Protein AF-A0A2U3QQU5-F1 (afdb_monomer)

Secondary structure (DSSP, 8-state):
----HHHHHHHHHHSHHHHHHHHHHHHHHHHHHHHHHHHHHHHHHHHHHHHHHHHHHHHHHHHHHHHH-

Solvent-accessible surface area (backbone atoms only — not comparable to full-atom values): 3874 Å² total; per-residue (Å²): 135,87,81,53,70,66,59,56,51,48,51,43,51,77,30,79,59,31,54,51,51,52,52,50,50,51,50,52,52,53,49,52,52,51,53,51,49,52,55,48,52,53,51,51,53,51,49,52,54,49,50,56,54,49,52,53,54,51,52,52,53,49,54,53,52,64,72,75,108

Radius of gyration: 28.61 Å; Cα contacts (8 Å, |Δi|>4): 6; chains: 1; bounding box: 53×16×82 Å

pLDDT: mean 80.99, std 11.9, range [50.69, 96.88]

Sequence (69 aa):
MHLNAQDFLHEFYTGQHGFKIQQLWEFLINSALLEGLIVFTIGVIISIVFFTAQGKKTIIKAKIRDAVL

Foldseek 3Di:
DPPDVVVVVVCCCPDPNVVVVVVVVVVVVVVVVVVVVVVVVVVVVVVVVVVVVVVVVVVVVVVVVVVVD

Organism: Orientia tsutsugamushi (NCBI:txid784)

Structure (mmCIF, N/CA/C/O backbone):
data_AF-A0A2U3QQU5-F1
#
_entry.id   AF-A0A2U3QQU5-F1
#
loop_
_atom_site.group_PDB
_atom_site.id
_atom_site.type_symbol
_atom_site.label_atom_id
_atom_site.label_alt_id
_atom_site.label_comp_id
_atom_site.label_asym_id
_atom_site.label_entity_id
_atom_site.label_seq_id
_atom_site.pdbx_PDB_ins_code
_atom_site.Cartn_x
_atom_site.Cartn_y
_atom_site.Cartn_z
_atom_site.occupancy
_atom_site.B_iso_or_equiv
_atom_site.auth_seq_id
_atom_site.auth_comp_id
_atom_site.auth_asym_id
_atom_site.auth_atom_id
_atom_site.pdbx_PDB_model_num
ATOM 1 N N . MET A 1 1 ? -32.075 7.391 38.700 1.00 50.69 1 MET A N 1
ATOM 2 C CA . MET A 1 1 ? -30.652 7.622 38.377 1.00 50.69 1 MET A CA 1
ATOM 3 C C . MET A 1 1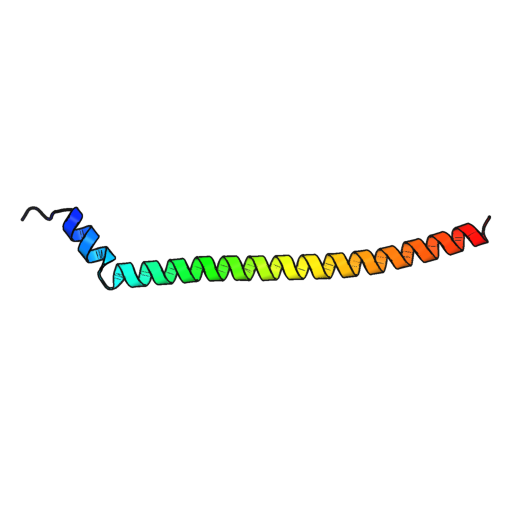 ? -30.591 8.238 36.990 1.00 50.69 1 MET A C 1
ATOM 5 O O . MET A 1 1 ? -31.031 7.595 36.048 1.00 50.69 1 MET A O 1
ATOM 9 N N . HIS A 1 2 ? -30.163 9.495 36.875 1.00 53.28 2 HIS A N 1
ATOM 10 C CA . HIS A 1 2 ? -29.950 10.149 35.582 1.00 53.28 2 HIS A CA 1
ATOM 11 C C . HIS A 1 2 ? -28.511 9.823 35.172 1.00 53.28 2 HIS A C 1
ATOM 13 O O . HIS A 1 2 ? -27.576 10.420 35.694 1.00 53.28 2 HIS A O 1
ATOM 19 N N . LEU A 1 3 ? -28.329 8.771 34.371 1.00 60.88 3 LEU A N 1
ATOM 20 C CA . LEU A 1 3 ? -27.010 8.373 33.882 1.00 60.88 3 LEU A CA 1
ATOM 21 C C . LEU A 1 3 ? -26.539 9.454 32.909 1.00 60.88 3 LEU A C 1
ATOM 23 O O . LEU A 1 3 ? -27.058 9.581 31.802 1.00 60.88 3 LEU A O 1
ATOM 27 N N . ASN A 1 4 ? -25.614 10.283 33.380 1.00 74.75 4 ASN A N 1
ATOM 28 C CA . ASN A 1 4 ? -24.994 11.339 32.605 1.00 74.75 4 ASN A CA 1
ATOM 29 C C . ASN A 1 4 ? -24.256 10.705 31.418 1.00 74.75 4 ASN A C 1
ATOM 31 O O . ASN A 1 4 ? -23.338 9.906 31.597 1.00 74.75 4 ASN A O 1
ATOM 35 N N . ALA A 1 5 ? -24.661 11.047 30.195 1.00 75.38 5 ALA A N 1
ATOM 36 C CA . ALA A 1 5 ? -24.058 10.503 28.979 1.00 75.38 5 ALA A CA 1
ATOM 37 C C . ALA A 1 5 ? -22.552 10.813 28.884 1.00 75.38 5 ALA A C 1
ATOM 39 O O . ALA A 1 5 ? -21.806 10.065 28.258 1.00 75.38 5 ALA A O 1
ATOM 40 N N . GLN A 1 6 ? -22.096 11.888 29.535 1.00 75.12 6 GLN A N 1
ATOM 41 C CA . GLN A 1 6 ? -20.678 12.236 29.600 1.00 75.12 6 GLN A CA 1
ATOM 42 C C . GLN A 1 6 ? -19.873 11.273 30.479 1.00 75.12 6 GLN A C 1
ATOM 44 O O . GLN A 1 6 ? -18.763 10.916 30.094 1.00 75.12 6 GLN A O 1
ATOM 49 N N . ASP A 1 7 ? -20.433 10.798 31.595 1.00 76.75 7 ASP A N 1
ATOM 50 C CA . ASP A 1 7 ? -19.752 9.828 32.462 1.00 76.75 7 ASP A CA 1
ATOM 51 C C . ASP A 1 7 ? -19.642 8.459 31.784 1.00 76.75 7 ASP A C 1
ATOM 53 O O . ASP A 1 7 ? -18.591 7.826 31.841 1.00 76.75 7 ASP A O 1
ATOM 57 N N . PHE A 1 8 ? -20.674 8.047 31.036 1.00 75.56 8 PHE A N 1
ATOM 58 C CA . PHE A 1 8 ? -20.620 6.819 30.237 1.00 75.56 8 PHE A CA 1
ATOM 59 C C . PHE A 1 8 ? -19.540 6.887 29.152 1.00 75.56 8 PHE A C 1
ATOM 61 O O . PHE A 1 8 ? -18.783 5.938 28.966 1.00 75.56 8 PHE A O 1
ATOM 68 N N . LEU A 1 9 ? -19.444 8.012 28.434 1.00 74.00 9 LEU A N 1
ATOM 69 C CA . LEU A 1 9 ? -18.400 8.199 27.428 1.00 74.00 9 LEU A CA 1
ATOM 70 C C . LEU A 1 9 ? -17.014 8.240 28.067 1.00 74.00 9 LEU A C 1
ATOM 72 O O . LEU A 1 9 ? -16.090 7.627 27.535 1.00 74.00 9 LEU A O 1
ATOM 76 N N . HIS A 1 10 ? -16.864 8.921 29.203 1.00 76.62 10 HIS A N 1
ATOM 77 C CA . HIS A 1 10 ? -15.583 8.980 29.887 1.00 76.62 10 HIS A CA 1
ATOM 78 C C . HIS A 1 10 ? -15.115 7.579 30.280 1.00 76.62 10 HIS A C 1
ATOM 80 O O . HIS A 1 10 ? -14.023 7.192 29.872 1.00 76.62 10 HIS A O 1
ATOM 86 N N . GLU A 1 11 ? -15.963 6.801 30.955 1.00 71.38 11 GLU A N 1
ATOM 87 C CA . GLU A 1 11 ? -15.662 5.436 31.401 1.00 71.38 11 GLU A CA 1
ATOM 88 C C . GLU A 1 11 ? -15.476 4.453 30.231 1.00 71.38 11 GLU A C 1
ATOM 90 O O . GLU A 1 11 ? -14.645 3.547 30.294 1.00 71.38 11 GLU A O 1
ATOM 95 N N . PHE A 1 12 ? -16.174 4.660 29.112 1.00 72.25 12 PHE A N 1
ATOM 96 C CA . PHE A 1 12 ? -15.987 3.864 27.899 1.00 72.25 12 PHE A CA 1
ATOM 97 C C . PHE A 1 12 ? -14.611 4.094 27.250 1.00 72.25 12 PHE A C 1
ATOM 99 O O . PHE A 1 12 ? -13.974 3.135 26.801 1.00 72.25 12 PHE A O 1
ATOM 106 N N . TYR A 1 13 ? -14.137 5.345 27.222 1.00 65.75 13 TYR A N 1
ATOM 107 C CA . TYR A 1 13 ? -12.846 5.718 26.635 1.00 65.75 13 TYR A CA 1
ATOM 108 C C . TYR A 1 13 ? -11.647 5.436 27.552 1.00 65.75 13 TYR A C 1
ATOM 110 O O . TYR A 1 13 ? -10.601 5.027 27.049 1.00 65.75 13 TYR A O 1
ATOM 118 N N . THR A 1 14 ? -11.768 5.626 28.871 1.00 68.94 14 THR A N 1
ATOM 119 C CA . THR A 1 14 ? -10.709 5.261 29.838 1.00 68.94 14 THR A CA 1
ATOM 120 C C . THR A 1 14 ? -10.733 3.784 30.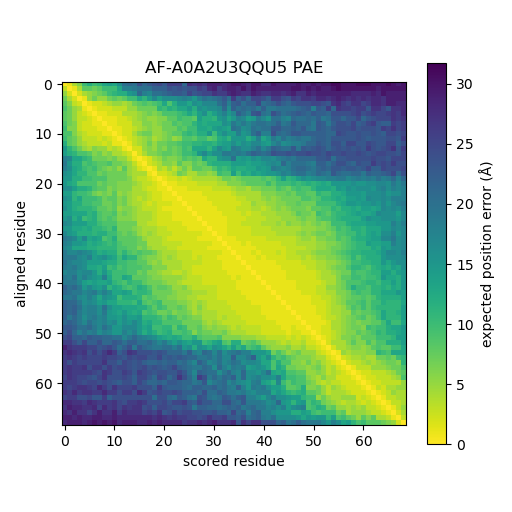222 1.00 68.94 14 THR A C 1
ATOM 122 O O . THR A 1 14 ? -9.739 3.262 30.727 1.00 68.94 14 THR A O 1
ATOM 125 N N . GLY A 1 15 ? -11.842 3.094 29.965 1.00 72.62 15 GLY A N 1
ATOM 126 C CA . GLY A 1 15 ? -11.983 1.665 30.179 1.00 72.62 15 GLY A CA 1
ATOM 127 C C . GLY A 1 15 ? -11.282 0.807 29.123 1.00 72.62 15 GLY A C 1
ATOM 128 O O . GLY A 1 15 ? -10.780 1.256 28.091 1.00 72.62 15 GLY A O 1
ATOM 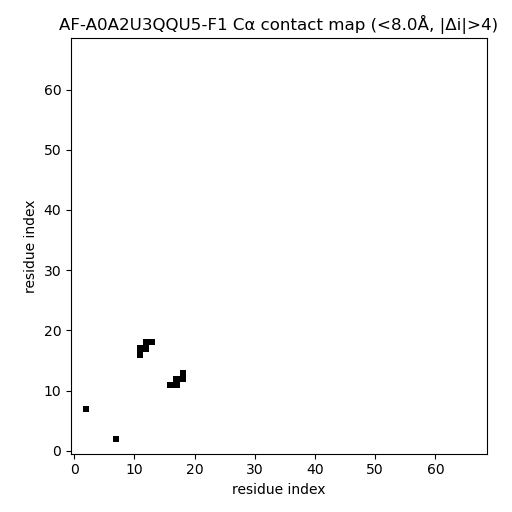129 N N . GLN A 1 16 ? -11.315 -0.501 29.362 1.00 66.81 16 GLN A N 1
ATOM 130 C CA . GLN A 1 16 ? -10.667 -1.524 28.533 1.00 66.81 16 GLN A CA 1
ATOM 131 C C . GLN A 1 16 ? -11.157 -1.539 27.066 1.00 66.81 16 GLN A C 1
ATOM 133 O O . GLN A 1 16 ? -10.486 -2.091 26.192 1.00 66.81 16 GLN A O 1
ATOM 138 N N . HIS A 1 17 ? -12.324 -0.946 26.791 1.00 72.81 17 HIS A N 1
ATOM 139 C CA . HIS A 1 17 ? 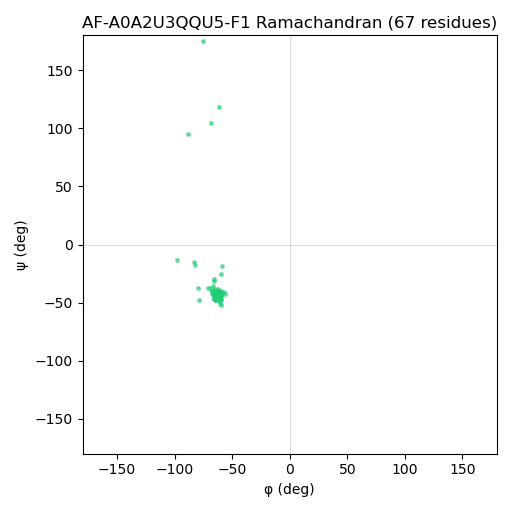-12.917 -0.835 25.458 1.00 72.81 17 HIS A CA 1
ATOM 140 C C . HIS A 1 17 ? -12.282 0.281 24.623 1.00 72.81 17 HIS A C 1
ATOM 142 O O . HIS A 1 17 ? -11.880 0.011 23.490 1.00 72.81 17 HIS A O 1
ATOM 148 N N . GLY A 1 18 ? -12.111 1.485 25.178 1.00 71.88 18 GLY A N 1
ATOM 149 C CA . GLY A 1 18 ? -11.413 2.587 24.511 1.00 71.88 18 GLY A CA 1
ATOM 150 C C . GLY A 1 18 ? -9.983 2.218 24.117 1.00 71.88 18 GLY A C 1
ATOM 151 O O . GLY A 1 18 ? -9.567 2.460 22.984 1.00 71.88 18 GLY A O 1
ATOM 152 N N . PHE A 1 19 ? -9.276 1.499 24.995 1.00 76.31 19 PHE A N 1
ATOM 153 C CA . PHE A 1 19 ? -7.934 0.984 24.713 1.00 76.31 19 PHE A CA 1
ATOM 154 C C . PHE A 1 19 ? -7.898 0.015 23.516 1.00 76.31 19 PHE A C 1
ATOM 156 O O . PHE A 1 19 ? -7.052 0.145 22.632 1.00 76.31 19 PHE A O 1
ATOM 163 N N . LYS A 1 20 ? -8.851 -0.926 23.430 1.00 79.50 20 LYS A N 1
ATOM 164 C CA . LYS A 1 20 ? -8.951 -1.864 22.295 1.00 79.50 20 LYS A CA 1
ATOM 165 C C . LYS A 1 20 ? -9.319 -1.1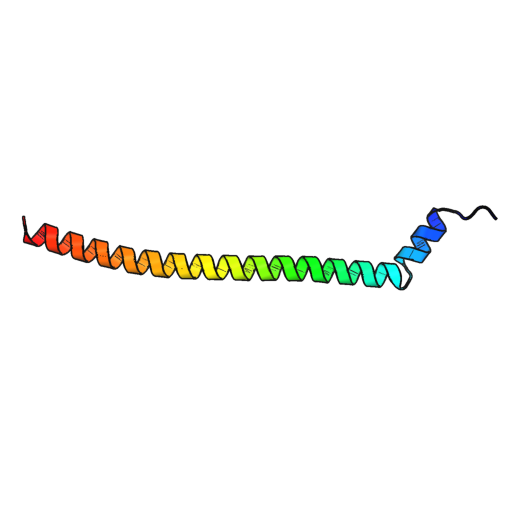64 20.985 1.00 79.50 20 LYS A C 1
ATOM 167 O O . LYS A 1 20 ? -8.831 -1.562 19.931 1.00 79.50 20 LYS A O 1
ATOM 172 N N . ILE A 1 21 ? -10.159 -0.128 21.041 1.00 84.19 21 ILE A N 1
ATOM 173 C CA . ILE A 1 21 ? -10.529 0.673 19.864 1.00 84.19 21 ILE A CA 1
ATOM 174 C C . ILE A 1 21 ? -9.315 1.446 19.345 1.00 84.19 21 ILE A C 1
ATOM 176 O O . ILE A 1 21 ? -9.089 1.471 18.136 1.00 84.19 21 ILE A O 1
ATOM 180 N N . GLN A 1 22 ? -8.509 2.025 20.237 1.00 82.44 22 GLN A N 1
ATOM 181 C CA . GLN A 1 22 ? -7.283 2.719 19.849 1.00 82.44 22 GLN A CA 1
ATOM 182 C C . GLN A 1 22 ? -6.271 1.760 19.209 1.00 82.44 22 GLN A C 1
ATOM 184 O O . GLN A 1 22 ? -5.749 2.054 18.138 1.00 82.44 22 GLN A O 1
ATOM 189 N N . GLN A 1 23 ? -6.069 0.575 19.792 1.00 85.56 23 GLN A N 1
ATOM 190 C CA . GLN A 1 23 ? -5.208 -0.456 19.201 1.00 85.56 23 GLN A CA 1
ATOM 191 C C . GLN A 1 23 ? -5.699 -0.925 17.827 1.00 85.56 23 GLN A C 1
ATOM 193 O O . GLN A 1 23 ? -4.892 -1.136 16.923 1.00 85.56 23 GLN A O 1
ATOM 198 N N . LEU A 1 24 ? -7.013 -1.081 17.646 1.00 89.69 24 LEU A N 1
ATOM 199 C CA . LEU A 1 24 ? -7.588 -1.449 16.353 1.00 89.69 24 LEU A CA 1
ATOM 200 C C . LEU A 1 24 ? -7.353 -0.354 15.303 1.00 89.69 24 LEU A C 1
ATOM 202 O O . LEU A 1 24 ? -7.011 -0.664 14.164 1.00 89.69 24 LEU A O 1
ATOM 206 N N . TRP A 1 25 ? -7.503 0.915 15.685 1.00 90.88 25 TRP A N 1
ATOM 207 C CA . TRP A 1 25 ? -7.215 2.053 14.813 1.00 90.88 25 TRP A CA 1
ATOM 208 C C . TRP A 1 25 ? -5.742 2.126 14.416 1.00 90.88 25 TRP A C 1
ATOM 210 O O . TRP A 1 25 ? -5.438 2.284 13.234 1.00 90.88 25 TRP A O 1
ATOM 220 N N . GLU A 1 26 ? -4.829 1.958 15.372 1.00 91.00 26 GLU A N 1
ATOM 221 C CA . GLU A 1 26 ? -3.392 1.898 15.094 1.00 91.00 26 GLU A CA 1
ATOM 222 C C . GLU A 1 26 ? -3.051 0.729 14.162 1.00 91.00 26 GLU A C 1
ATOM 224 O O . GLU A 1 26 ? -2.294 0.901 13.205 1.00 91.00 26 GLU A O 1
ATOM 229 N N . PHE A 1 27 ? -3.665 -0.437 14.379 1.00 92.50 27 PHE A N 1
ATOM 230 C CA . PHE A 1 27 ? -3.501 -1.597 13.507 1.00 92.50 27 PHE A CA 1
ATOM 231 C C . PHE A 1 27 ? -3.985 -1.318 12.078 1.00 92.50 27 PHE A C 1
ATOM 233 O O . PHE A 1 27 ? -3.260 -1.596 11.125 1.00 92.50 27 PHE A O 1
ATOM 240 N N . LEU A 1 28 ? -5.175 -0.730 11.922 1.00 93.50 28 LEU A N 1
ATOM 241 C CA . LEU A 1 28 ? -5.746 -0.371 10.620 1.00 93.50 28 LEU A CA 1
ATOM 242 C C . LEU A 1 28 ? -4.846 0.603 9.854 1.00 93.50 28 LEU A C 1
ATOM 244 O O . LEU A 1 28 ? -4.562 0.378 8.678 1.00 93.50 28 LEU A O 1
ATOM 248 N N . ILE A 1 29 ? -4.365 1.658 10.517 1.00 93.50 29 ILE A N 1
ATOM 249 C CA . ILE A 1 29 ? -3.491 2.662 9.895 1.00 93.50 29 ILE A CA 1
ATOM 250 C C . ILE A 1 29 ? -2.155 2.034 9.500 1.00 93.50 29 ILE A C 1
ATOM 252 O O . ILE A 1 29 ? -1.695 2.229 8.376 1.00 93.50 29 ILE A O 1
ATOM 256 N N . ASN A 1 30 ? -1.542 1.255 10.393 1.00 92.69 30 ASN A N 1
ATOM 257 C CA . ASN A 1 30 ? -0.262 0.615 10.112 1.00 92.69 30 ASN A CA 1
ATOM 258 C C . ASN A 1 30 ? -0.381 -0.416 8.976 1.00 92.69 30 ASN A C 1
ATOM 260 O O . ASN A 1 30 ? 0.493 -0.486 8.113 1.00 92.69 30 ASN A O 1
ATOM 264 N N . SER A 1 31 ? -1.488 -1.162 8.927 1.00 92.50 31 SER A N 1
ATOM 265 C CA . SER A 1 31 ? -1.780 -2.103 7.841 1.00 92.50 31 SER A CA 1
ATOM 266 C C . SER A 1 31 ? -1.966 -1.379 6.508 1.00 92.50 31 SER A C 1
ATOM 268 O O . SER A 1 31 ? -1.349 -1.761 5.518 1.00 92.50 31 SER A O 1
ATOM 270 N N . ALA A 1 32 ? -2.752 -0.300 6.479 1.00 94.00 32 ALA A N 1
ATOM 271 C CA . ALA A 1 32 ? -2.978 0.478 5.263 1.00 94.00 32 ALA A CA 1
ATOM 272 C C . ALA A 1 32 ? -1.689 1.144 4.747 1.00 94.00 32 ALA A C 1
ATOM 274 O O . ALA A 1 32 ? -1.424 1.139 3.544 1.00 94.00 32 ALA A O 1
ATOM 275 N N . LEU A 1 33 ? -0.859 1.685 5.647 1.00 94.69 33 LEU A N 1
ATOM 276 C CA . LEU A 1 33 ? 0.448 2.246 5.289 1.00 94.69 33 LEU A CA 1
ATOM 277 C C . LEU A 1 33 ? 1.386 1.175 4.724 1.00 94.69 33 LEU A C 1
ATOM 279 O O . LEU A 1 33 ? 2.064 1.423 3.725 1.00 94.69 33 LEU A O 1
ATOM 283 N N . LEU A 1 34 ? 1.408 -0.015 5.329 1.00 94.81 34 LEU A N 1
ATOM 284 C CA . LEU A 1 34 ? 2.229 -1.129 4.864 1.00 94.81 34 LEU A CA 1
ATOM 285 C C . LEU A 1 34 ? 1.775 -1.635 3.490 1.00 94.81 34 LEU A C 1
ATOM 287 O O . LEU A 1 34 ? 2.609 -1.816 2.603 1.00 94.81 34 LEU A O 1
ATOM 291 N N . GLU A 1 35 ? 0.470 -1.820 3.286 1.00 93.25 35 GLU A N 1
ATOM 292 C CA . GLU A 1 35 ? -0.091 -2.204 1.987 1.00 93.25 35 GLU A CA 1
ATOM 293 C C . GLU A 1 35 ? 0.234 -1.165 0.907 1.00 93.25 35 GLU A C 1
ATOM 295 O O . GLU A 1 35 ? 0.685 -1.526 -0.183 1.00 93.25 35 GLU A O 1
ATOM 300 N N . GLY A 1 36 ? 0.094 0.126 1.222 1.00 94.19 36 GLY A N 1
ATOM 301 C CA . GLY A 1 36 ? 0.464 1.212 0.316 1.00 94.19 36 GLY A CA 1
ATOM 302 C C . GLY A 1 36 ? 1.944 1.175 -0.069 1.00 94.19 36 GLY A C 1
ATOM 303 O O . GLY A 1 36 ? 2.281 1.318 -1.247 1.00 94.19 36 GLY A O 1
ATOM 304 N N . LEU A 1 37 ? 2.827 0.917 0.899 1.00 96.31 37 LEU A N 1
ATOM 305 C CA . LEU A 1 37 ? 4.263 0.793 0.658 1.00 96.31 37 LEU A CA 1
ATOM 306 C C . LEU A 1 37 ? 4.577 -0.407 -0.242 1.00 96.31 37 LEU A C 1
ATOM 308 O O . LEU A 1 37 ? 5.341 -0.263 -1.194 1.00 96.31 37 LEU A O 1
ATOM 312 N N . ILE A 1 38 ? 3.938 -1.558 -0.014 1.00 95.94 38 ILE A N 1
ATOM 313 C CA . ILE A 1 38 ? 4.112 -2.759 -0.845 1.00 95.94 38 ILE A CA 1
ATOM 314 C C . ILE A 1 38 ? 3.693 -2.487 -2.295 1.00 95.94 38 ILE A C 1
ATOM 316 O O . ILE A 1 38 ? 4.468 -2.750 -3.221 1.00 95.94 38 ILE A O 1
ATOM 320 N N . VAL A 1 39 ? 2.496 -1.932 -2.507 1.00 96.88 39 VAL A N 1
ATOM 321 C CA . VAL A 1 39 ? 1.986 -1.625 -3.855 1.00 96.88 39 VAL A CA 1
ATOM 322 C C . VAL A 1 39 ? 2.892 -0.613 -4.558 1.00 96.88 39 VAL A C 1
ATOM 324 O O . VAL A 1 39 ? 3.233 -0.796 -5.731 1.00 96.88 39 VAL A O 1
ATOM 327 N N . PHE A 1 40 ? 3.340 0.417 -3.839 1.00 96.25 40 PHE A N 1
ATOM 328 C CA . PHE A 1 40 ? 4.261 1.416 -4.369 1.00 96.25 40 PHE A CA 1
ATOM 329 C C . PHE A 1 40 ? 5.601 0.796 -4.782 1.00 96.25 40 PHE A C 1
ATOM 331 O O . PHE A 1 40 ? 6.058 1.006 -5.908 1.00 96.25 40 PHE A O 1
ATOM 338 N N . THR A 1 41 ? 6.212 -0.018 -3.918 1.00 96.69 41 THR A N 1
ATOM 339 C CA . THR A 1 41 ? 7.485 -0.687 -4.210 1.00 96.69 41 THR A CA 1
ATOM 340 C C . THR A 1 41 ? 7.380 -1.595 -5.434 1.00 96.69 41 THR A C 1
ATOM 342 O O . THR A 1 41 ? 8.249 -1.538 -6.307 1.00 96.69 41 THR A O 1
ATOM 345 N N . ILE A 1 42 ? 6.308 -2.385 -5.556 1.00 96.81 42 ILE A N 1
ATOM 346 C CA . ILE A 1 42 ? 6.078 -3.235 -6.735 1.00 96.81 42 ILE A CA 1
ATOM 347 C C . ILE A 1 42 ? 5.956 -2.375 -8.002 1.00 96.81 42 ILE A C 1
ATOM 349 O O . ILE A 1 42 ? 6.609 -2.665 -9.008 1.00 96.81 42 ILE A O 1
ATOM 353 N N . GLY A 1 43 ? 5.183 -1.286 -7.951 1.00 96.31 43 GLY A N 1
ATOM 354 C CA . GLY A 1 43 ? 5.023 -0.361 -9.077 1.00 96.31 43 GLY A CA 1
ATOM 355 C C . GLY A 1 43 ? 6.342 0.276 -9.527 1.00 96.31 43 GLY A C 1
ATOM 356 O O . GLY A 1 43 ? 6.613 0.366 -10.730 1.00 96.31 43 GLY A O 1
ATOM 357 N N . VAL A 1 44 ? 7.200 0.656 -8.578 1.00 96.75 44 VAL A N 1
ATOM 358 C CA . VAL A 1 44 ? 8.537 1.201 -8.862 1.00 96.75 44 VAL A CA 1
ATOM 359 C C . VAL A 1 44 ? 9.426 0.154 -9.533 1.00 96.75 44 VAL A C 1
ATOM 361 O O . VAL A 1 44 ? 10.030 0.449 -10.566 1.00 96.75 44 VAL A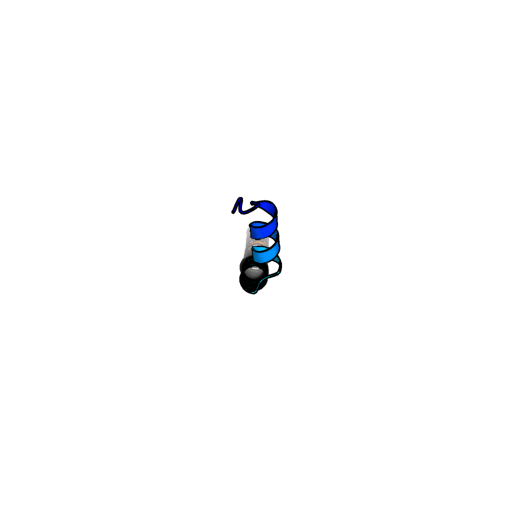 O 1
ATOM 364 N N . ILE A 1 45 ? 9.477 -1.076 -9.010 1.00 96.00 45 ILE A N 1
ATOM 365 C CA . ILE A 1 45 ? 10.284 -2.158 -9.599 1.00 96.00 45 ILE A CA 1
ATOM 366 C C . ILE A 1 45 ? 9.840 -2.431 -11.038 1.00 96.00 45 ILE A C 1
ATOM 368 O O . ILE A 1 45 ? 10.677 -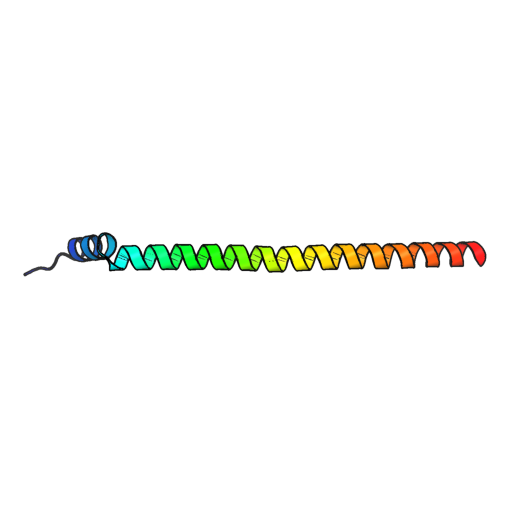2.468 -11.943 1.00 96.00 45 ILE A O 1
ATOM 372 N N . ILE A 1 46 ? 8.530 -2.561 -11.271 1.00 94.69 46 ILE A N 1
ATOM 373 C CA . ILE A 1 46 ? 7.978 -2.775 -12.616 1.00 94.69 46 ILE A CA 1
ATOM 374 C C . ILE A 1 46 ? 8.353 -1.614 -13.542 1.00 94.69 46 ILE A C 1
ATOM 376 O O . ILE A 1 46 ? 8.789 -1.854 -14.668 1.00 94.69 46 ILE A O 1
ATOM 380 N N . SER A 1 47 ? 8.255 -0.368 -13.074 1.00 93.56 47 SER A N 1
ATOM 381 C CA . SER A 1 47 ? 8.615 0.816 -13.865 1.00 93.56 47 SER A CA 1
ATOM 382 C C . SER A 1 47 ? 10.094 0.820 -14.262 1.00 93.56 47 SER A C 1
ATOM 384 O O . SER A 1 47 ? 10.419 1.085 -15.420 1.00 93.56 47 SER A O 1
ATOM 386 N N . ILE A 1 48 ? 10.995 0.461 -13.342 1.00 92.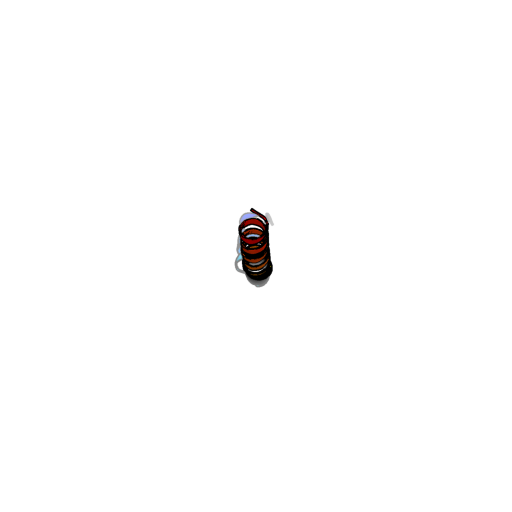75 48 ILE A N 1
ATOM 387 C CA . ILE A 1 48 ? 12.438 0.358 -13.615 1.00 92.75 48 ILE A CA 1
ATOM 388 C C . ILE A 1 48 ? 12.718 -0.752 -14.638 1.00 92.75 48 ILE A C 1
ATOM 390 O O . ILE A 1 48 ? 13.441 -0.541 -15.617 1.00 92.75 48 ILE A O 1
ATOM 394 N N . VAL A 1 49 ? 12.131 -1.937 -14.452 1.00 92.31 49 VAL A N 1
ATOM 395 C CA . VAL A 1 49 ? 12.292 -3.067 -15.383 1.00 92.31 49 VAL A CA 1
ATOM 396 C C . VAL A 1 49 ? 11.759 -2.705 -16.769 1.00 92.31 49 VAL A C 1
ATOM 398 O O . VAL A 1 49 ? 12.411 -2.955 -17.783 1.00 92.31 49 VAL A O 1
ATOM 401 N N . PHE A 1 50 ? 10.602 -2.053 -16.829 1.00 88.69 50 PHE A N 1
ATOM 402 C CA . PHE A 1 50 ? 10.011 -1.607 -18.080 1.00 88.69 50 PHE A CA 1
ATOM 403 C C . PHE A 1 50 ? 10.888 -0.571 -18.786 1.00 88.69 50 PHE A C 1
ATOM 405 O O . PHE A 1 50 ? 11.162 -0.709 -19.978 1.00 88.69 50 PHE A O 1
ATOM 412 N N . PHE A 1 51 ? 11.397 0.423 -18.057 1.00 86.00 51 PHE A N 1
ATOM 413 C CA . PHE A 1 51 ? 12.268 1.454 -18.615 1.00 86.00 51 PHE A CA 1
ATOM 414 C C . PHE A 1 51 ? 13.589 0.875 -19.137 1.00 86.00 51 PHE A C 1
ATOM 416 O O . PHE A 1 51 ? 14.019 1.201 -20.244 1.00 86.00 51 PHE A O 1
ATOM 423 N N . THR A 1 52 ? 14.207 -0.048 -18.397 1.00 83.50 52 THR A N 1
ATOM 424 C CA . THR A 1 52 ? 15.441 -0.721 -18.837 1.00 83.50 52 THR A CA 1
ATOM 425 C C . THR A 1 52 ? 15.212 -1.613 -20.062 1.00 83.50 52 THR A C 1
ATOM 427 O O . THR A 1 52 ? 16.034 -1.617 -20.983 1.00 83.50 52 THR A O 1
ATOM 430 N N . ALA A 1 53 ? 14.082 -2.322 -20.139 1.00 79.38 53 ALA A N 1
ATOM 431 C CA . ALA A 1 53 ? 13.717 -3.120 -21.309 1.00 79.38 53 ALA A CA 1
ATOM 432 C C . ALA A 1 53 ? 13.405 -2.250 -22.541 1.00 79.38 53 ALA A C 1
ATOM 434 O O . ALA A 1 53 ? 13.851 -2.559 -23.652 1.00 79.38 53 ALA A O 1
ATOM 435 N N . GLN A 1 54 ? 12.676 -1.146 -22.358 1.00 74.81 54 GLN A N 1
ATOM 436 C CA . GLN A 1 54 ? 12.372 -0.193 -23.426 1.00 74.81 54 GLN A CA 1
ATOM 437 C C . GLN A 1 54 ? 13.630 0.521 -23.930 1.00 74.81 54 GLN A C 1
ATOM 439 O O . GLN A 1 54 ? 13.841 0.586 -25.140 1.00 74.81 54 GLN A O 1
ATOM 444 N N . GLY A 1 55 ? 14.515 0.967 -23.033 1.00 70.12 55 GLY A N 1
ATOM 445 C CA . GLY A 1 55 ? 15.784 1.602 -23.399 1.00 70.12 55 GLY A CA 1
ATOM 446 C C . GLY A 1 55 ? 16.642 0.717 -24.308 1.00 70.12 55 GLY A C 1
ATOM 447 O O . GLY A 1 55 ? 17.149 1.180 -25.330 1.00 70.12 55 GLY A O 1
ATOM 448 N N . LYS A 1 56 ? 16.720 -0.590 -24.018 1.00 70.38 56 LYS A N 1
ATOM 449 C CA . LYS A 1 56 ? 17.429 -1.556 -24.876 1.00 70.38 56 LYS A CA 1
ATOM 450 C C . LYS A 1 56 ? 16.791 -1.695 -26.261 1.00 70.38 56 LYS A C 1
ATOM 452 O O . LYS A 1 56 ? 17.508 -1.691 -27.262 1.00 70.38 56 LYS A O 1
ATOM 457 N N . LYS A 1 57 ? 15.457 -1.775 -26.343 1.00 71.88 57 LYS A N 1
ATOM 458 C CA . LYS A 1 57 ? 14.742 -1.847 -27.631 1.00 71.88 57 LYS A CA 1
ATOM 459 C C . LYS A 1 57 ? 14.955 -0.586 -28.471 1.00 71.88 57 LYS A C 1
ATOM 461 O O . LYS A 1 57 ? 15.163 -0.701 -29.676 1.00 71.88 57 LYS A O 1
ATOM 466 N N . THR A 1 58 ? 14.962 0.593 -27.853 1.00 70.31 58 THR A N 1
ATOM 467 C CA . THR A 1 58 ? 15.196 1.869 -28.547 1.00 70.31 58 THR A CA 1
ATOM 468 C C . THR A 1 58 ? 16.621 1.972 -29.089 1.00 70.31 58 THR A C 1
ATOM 470 O O . THR A 1 58 ? 16.793 2.367 -30.239 1.00 70.31 58 THR A O 1
ATOM 473 N N . ILE A 1 59 ? 17.633 1.544 -28.326 1.00 69.62 59 ILE A N 1
ATOM 474 C CA . ILE A 1 59 ? 19.038 1.547 -28.777 1.00 69.62 59 ILE A CA 1
ATOM 475 C C . ILE A 1 59 ? 19.249 0.588 -29.956 1.00 69.62 59 ILE A C 1
ATOM 477 O O . ILE A 1 59 ? 19.896 0.951 -30.937 1.00 69.62 59 ILE A O 1
ATOM 481 N N . ILE A 1 60 ? 18.680 -0.621 -29.902 1.00 73.06 60 ILE A N 1
ATOM 482 C CA . ILE A 1 60 ? 18.771 -1.581 -31.015 1.00 73.06 60 ILE A CA 1
ATOM 483 C C . ILE A 1 60 ? 18.042 -1.036 -32.249 1.00 73.06 60 ILE A C 1
ATOM 485 O O . ILE A 1 60 ? 18.578 -1.084 -33.353 1.00 73.06 60 ILE A O 1
ATOM 489 N N . LYS A 1 61 ? 16.849 -0.456 -32.070 1.00 74.31 61 LYS A N 1
ATOM 490 C CA . LYS A 1 61 ? 16.082 0.154 -33.164 1.00 74.31 61 LYS A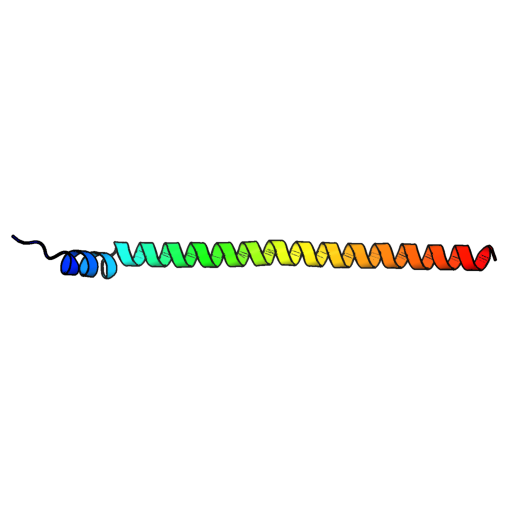 CA 1
ATOM 491 C C . LYS A 1 61 ? 16.826 1.328 -33.808 1.00 74.31 61 LYS A C 1
ATOM 493 O O . LYS A 1 61 ? 16.775 1.471 -35.026 1.00 74.31 61 LYS A O 1
ATOM 498 N N . ALA A 1 62 ? 17.520 2.140 -33.010 1.00 73.81 62 ALA A N 1
ATOM 499 C CA . ALA A 1 62 ? 18.364 3.224 -33.501 1.00 73.81 62 ALA A CA 1
ATOM 500 C C . ALA A 1 62 ? 19.561 2.686 -34.298 1.00 73.81 62 ALA A C 1
ATOM 502 O O . ALA A 1 62 ? 19.772 3.128 -35.419 1.00 73.81 62 ALA A O 1
ATOM 503 N N . LYS A 1 63 ? 20.268 1.669 -33.783 1.00 71.00 63 LYS A N 1
ATOM 504 C CA . LYS A 1 63 ? 21.378 1.012 -34.499 1.00 71.00 63 LYS A CA 1
ATOM 505 C C . LYS A 1 63 ? 20.954 0.386 -35.832 1.00 71.00 63 LYS A C 1
ATOM 507 O O . LYS A 1 63 ? 21.694 0.487 -36.798 1.00 71.00 63 LYS A O 1
ATOM 512 N N . ILE A 1 64 ? 19.782 -0.250 -35.900 1.00 71.88 64 ILE A N 1
ATOM 513 C CA . ILE A 1 64 ? 19.267 -0.816 -37.161 1.00 71.88 64 ILE A CA 1
ATOM 514 C C . ILE A 1 64 ? 18.910 0.296 -38.150 1.00 71.88 64 ILE A C 1
ATOM 516 O O . ILE A 1 64 ? 19.190 0.163 -39.334 1.00 71.88 64 ILE A O 1
ATOM 520 N N . ARG A 1 65 ? 18.307 1.396 -37.682 1.00 72.00 65 ARG A N 1
ATOM 521 C CA . ARG A 1 65 ? 17.982 2.538 -38.545 1.00 72.00 65 ARG A CA 1
ATOM 522 C C . ARG A 1 65 ? 19.240 3.179 -39.132 1.00 72.00 65 ARG A C 1
ATOM 524 O O . ARG A 1 65 ? 19.232 3.496 -40.309 1.00 72.00 65 ARG A O 1
ATOM 531 N N . ASP A 1 66 ? 20.280 3.336 -38.322 1.00 65.12 66 ASP A N 1
ATOM 532 C CA . ASP A 1 66 ? 21.569 3.900 -38.736 1.00 65.12 66 ASP A CA 1
ATOM 533 C C . ASP A 1 66 ? 22.306 3.004 -39.747 1.00 65.12 66 ASP A C 1
ATOM 535 O O . ASP A 1 66 ? 23.021 3.496 -40.600 1.00 65.12 66 ASP A O 1
ATOM 539 N N . ALA A 1 67 ? 22.101 1.683 -39.688 1.00 74.75 67 ALA A N 1
ATOM 540 C CA . ALA A 1 67 ? 22.703 0.728 -40.622 1.00 74.75 67 ALA A CA 1
ATOM 541 C C . ALA A 1 67 ? 21.939 0.563 -41.953 1.00 74.75 67 ALA A C 1
ATOM 543 O O . ALA A 1 67 ? 22.460 -0.053 -42.880 1.00 74.75 67 ALA A O 1
ATOM 544 N N . VAL A 1 68 ? 20.687 1.025 -42.030 1.00 74.06 68 VAL A N 1
ATOM 545 C CA . VAL A 1 68 ? 19.820 0.918 -43.223 1.00 74.06 68 VAL A CA 1
ATOM 546 C C . VAL A 1 68 ? 19.817 2.214 -44.051 1.00 74.06 68 VAL A C 1
ATOM 548 O O . VAL A 1 68 ? 19.343 2.203 -45.187 1.00 74.06 68 VAL A O 1
ATOM 551 N N . LEU A 1 69 ? 20.334 3.311 -43.492 1.00 61.72 69 LEU A N 1
ATOM 552 C CA . LEU A 1 69 ? 20.455 4.633 -44.114 1.00 61.72 69 LEU A CA 1
ATOM 553 C C . LEU A 1 69 ? 21.893 4.863 -44.593 1.00 61.72 69 LEU A C 1
ATOM 555 O O . LEU A 1 69 ? 22.041 5.490 -45.663 1.00 61.72 69 LEU A O 1
#

Mean predicted aligned error: 12.14 Å